Protein AF-A0A1Q8A4E9-F1 (afdb_monomer_lite)

pLDDT: mean 84.48, std 12.33, range [38.25, 95.5]

Sequence (107 aa):
MMNAEFPAFVLEDVLKTLPQSRAKGLVNKQHLCNKCNTVLNIESLENGEFQIPMSLKSMQPFRIGISGPVAKCSACMTLQMVKTRELENADIPNAMVSAFDRIGLKR

Foldseek 3Di:
DPPPCVVVVVLVLCVVPAQEWDFDDDPDTFTAGPPPRHTWDPVDWDKDKDWAWDDDPPADIWTQIFIDTWTQHPPPRDIHHYDDPCSSPPRSVVSVVVRCVVRVVDD

Secondary structure (DSSP, 8-state):
---TTHHHHHHHHHHHHS-BPEEE-SSS-EEE-TTT-PBP--SSPEEEEEEEEE--TTS--EEEEEEEEEEE-TTT--EEE---HHIIIIIHHHHHHHHHHHTT---

Structure (mmCIF, N/CA/C/O backbone):
data_AF-A0A1Q8A4E9-F1
#
_entry.id   AF-A0A1Q8A4E9-F1
#
loop_
_atom_site.group_PDB
_atom_site.id
_atom_site.type_symbol
_atom_site.label_atom_id
_atom_site.label_alt_id
_atom_site.label_comp_id
_atom_site.label_asym_id
_atom_site.label_entity_id
_atom_site.label_seq_id
_atom_site.pdbx_PDB_ins_code
_atom_site.Cartn_x
_atom_site.Cartn_y
_atom_site.Cartn_z
_atom_site.occupancy
_atom_site.B_iso_or_equiv
_atom_site.auth_seq_id
_atom_site.auth_comp_id
_atom_site.auth_asym_id
_atom_site.auth_atom_id
_atom_site.pdbx_PDB_model_num
ATOM 1 N N . MET A 1 1 ? -6.912 -4.532 30.030 1.00 38.25 1 MET A N 1
ATOM 2 C CA . MET A 1 1 ? -5.812 -5.220 29.323 1.00 38.25 1 MET A CA 1
ATOM 3 C C . MET A 1 1 ? -6.040 -5.009 27.837 1.00 38.25 1 MET A C 1
ATOM 5 O O . MET A 1 1 ? -7.013 -5.537 27.321 1.00 38.25 1 MET A O 1
ATOM 9 N N . MET A 1 2 ? -5.256 -4.148 27.181 1.00 40.19 2 MET A N 1
ATOM 10 C CA . MET A 1 2 ? -5.307 -4.028 25.720 1.00 40.19 2 MET A CA 1
ATOM 11 C C . MET A 1 2 ? -4.666 -5.283 25.133 1.00 40.19 2 MET A C 1
ATOM 13 O O . MET A 1 2 ? -3.491 -5.542 25.382 1.00 40.19 2 MET A O 1
ATOM 17 N N . ASN A 1 3 ? -5.450 -6.085 24.415 1.00 44.28 3 ASN A N 1
ATOM 18 C CA . ASN A 1 3 ? -4.947 -7.264 23.723 1.00 44.28 3 ASN A CA 1
ATOM 19 C C . ASN A 1 3 ? -3.860 -6.824 22.738 1.00 44.28 3 ASN A C 1
ATOM 21 O O . ASN A 1 3 ? -4.130 -6.051 21.819 1.00 44.28 3 ASN A O 1
ATOM 25 N N . ALA A 1 4 ? -2.645 -7.343 22.909 1.00 49.91 4 ALA A N 1
ATOM 26 C CA . ALA A 1 4 ? -1.517 -7.111 22.006 1.00 49.91 4 ALA A CA 1
ATOM 27 C C . ALA A 1 4 ? -1.791 -7.562 20.549 1.00 49.91 4 ALA A C 1
ATOM 29 O O . ALA A 1 4 ? -1.014 -7.255 19.652 1.00 49.91 4 ALA A O 1
ATOM 30 N N . GLU A 1 5 ? -2.913 -8.245 20.302 1.00 55.16 5 GLU A N 1
ATOM 31 C CA . GLU A 1 5 ? -3.398 -8.671 18.985 1.00 55.16 5 GLU A CA 1
ATOM 32 C C . GLU A 1 5 ? -4.108 -7.557 18.192 1.00 55.16 5 GLU A C 1
ATOM 34 O O . GLU A 1 5 ? -4.205 -7.638 16.968 1.00 55.16 5 GLU A O 1
ATOM 39 N N . PHE A 1 6 ? -4.592 -6.499 18.859 1.00 57.94 6 PHE A N 1
ATOM 40 C CA . PHE A 1 6 ? -5.382 -5.444 18.212 1.00 57.94 6 PHE A CA 1
ATOM 41 C C . PHE A 1 6 ? -4.604 -4.668 17.127 1.00 57.94 6 PHE A C 1
ATOM 43 O O . PHE A 1 6 ? -5.143 -4.498 16.033 1.00 57.94 6 PHE A O 1
ATOM 50 N N . PRO A 1 7 ? -3.335 -4.253 17.334 1.00 68.38 7 PRO A N 1
ATOM 51 C CA . PRO A 1 7 ? -2.565 -3.582 16.284 1.00 68.38 7 PRO A CA 1
ATOM 52 C C . PRO A 1 7 ? -2.232 -4.507 15.106 1.00 68.38 7 PRO A C 1
ATOM 54 O O . PRO A 1 7 ? -2.194 -4.048 13.967 1.00 68.38 7 PRO A O 1
ATOM 57 N N . ALA A 1 8 ? -2.012 -5.801 15.363 1.00 73.50 8 ALA A N 1
ATOM 58 C CA . ALA A 1 8 ? -1.628 -6.768 14.337 1.00 73.50 8 ALA A CA 1
ATOM 59 C C . ALA A 1 8 ? -2.779 -7.051 13.359 1.00 73.50 8 ALA A C 1
ATOM 61 O O . ALA A 1 8 ? -2.567 -7.044 12.148 1.00 73.50 8 ALA A O 1
ATOM 62 N N . PHE A 1 9 ? -4.006 -7.205 13.869 1.00 75.62 9 PHE A N 1
ATOM 63 C CA . PHE A 1 9 ? -5.193 -7.399 13.031 1.00 75.62 9 PHE A CA 1
ATOM 64 C C . PHE A 1 9 ? -5.450 -6.198 12.107 1.00 75.62 9 PHE A C 1
ATOM 66 O O . PHE A 1 9 ? -5.678 -6.361 10.910 1.00 75.62 9 PHE A O 1
ATOM 73 N N . VAL A 1 10 ? -5.349 -4.977 12.643 1.00 80.25 10 VAL A N 1
ATOM 74 C CA . VAL A 1 10 ? -5.538 -3.750 11.851 1.00 80.25 10 VAL A CA 1
ATOM 75 C C . VAL A 1 10 ? -4.438 -3.604 10.799 1.00 80.25 10 VAL A C 1
ATOM 77 O O . VAL A 1 10 ? -4.727 -3.222 9.667 1.00 80.25 10 VAL A O 1
ATOM 80 N N . LEU A 1 11 ? -3.192 -3.941 11.142 1.00 83.25 11 LEU A N 1
ATOM 81 C CA . LEU A 1 11 ? -2.071 -3.907 10.205 1.00 83.25 11 LEU A CA 1
ATOM 82 C C . LEU A 1 11 ? -2.282 -4.882 9.042 1.00 83.25 11 LEU A C 1
ATOM 84 O O . LEU A 1 11 ? -2.073 -4.513 7.888 1.00 83.25 11 LEU A O 1
ATOM 88 N N . GLU A 1 12 ? -2.723 -6.108 9.321 1.00 82.94 12 GLU A N 1
ATOM 89 C CA . GLU A 1 12 ? -3.023 -7.081 8.272 1.00 82.94 12 GLU A CA 1
ATOM 90 C C . GLU A 1 12 ? -4.126 -6.607 7.324 1.00 82.94 12 GLU A C 1
ATOM 92 O O . GLU A 1 12 ? -3.982 -6.744 6.108 1.00 82.94 12 GLU A O 1
ATOM 97 N N . ASP A 1 13 ? -5.213 -6.046 7.853 1.00 85.00 13 ASP A N 1
ATOM 98 C CA . ASP A 1 13 ? -6.320 -5.538 7.038 1.00 85.00 13 ASP A CA 1
ATOM 99 C C . ASP A 1 13 ? -5.885 -4.357 6.165 1.00 85.00 13 ASP A C 1
ATOM 101 O O . ASP A 1 13 ? -6.228 -4.292 4.978 1.00 85.00 13 ASP A O 1
ATOM 105 N N . VAL A 1 14 ? -5.059 -3.462 6.711 1.00 86.50 14 VAL A N 1
ATOM 106 C CA . VAL A 1 14 ? -4.439 -2.368 5.956 1.00 86.50 14 VAL A CA 1
ATOM 107 C C . VAL A 1 14 ? -3.565 -2.912 4.829 1.00 86.50 14 VAL A C 1
ATOM 109 O O . VAL A 1 14 ? -3.720 -2.492 3.683 1.00 86.50 14 VAL A O 1
ATOM 112 N N . LEU A 1 15 ? -2.690 -3.880 5.113 1.00 85.25 15 LEU A N 1
ATOM 113 C CA . LEU A 1 15 ? -1.797 -4.475 4.113 1.00 85.25 15 LEU A CA 1
ATOM 114 C C . LEU A 1 15 ? -2.550 -5.250 3.023 1.00 85.25 15 LEU A C 1
ATOM 116 O O . LEU A 1 15 ? -2.113 -5.262 1.873 1.00 85.25 15 LEU A O 1
ATOM 120 N N . LYS A 1 16 ? -3.683 -5.881 3.356 1.00 85.00 16 LYS A N 1
ATOM 121 C CA . LYS A 1 16 ? -4.549 -6.577 2.388 1.00 85.00 16 LYS A CA 1
ATOM 122 C C . LYS A 1 16 ? -5.323 -5.601 1.499 1.00 85.00 16 LYS A C 1
ATOM 124 O O . LYS A 1 16 ? -5.562 -5.909 0.332 1.00 85.00 16 LYS A O 1
ATOM 129 N N . THR A 1 17 ? -5.718 -4.449 2.040 1.00 88.62 17 THR A N 1
ATOM 130 C CA . THR A 1 17 ? -6.587 -3.486 1.345 1.00 88.62 17 THR A CA 1
ATOM 131 C C . THR A 1 17 ? -5.802 -2.459 0.536 1.00 88.62 17 THR A C 1
ATOM 133 O O . THR A 1 17 ? -6.258 -2.037 -0.526 1.00 88.62 17 THR A O 1
ATOM 136 N N . LEU A 1 18 ? -4.620 -2.052 1.007 1.00 89.75 18 LEU A N 1
ATOM 137 C CA . LEU A 1 18 ? -3.778 -1.080 0.319 1.00 89.75 18 LEU A CA 1
ATOM 138 C C . LEU A 1 18 ? -3.278 -1.672 -1.009 1.00 89.75 18 LEU A C 1
ATOM 140 O O . LEU A 1 18 ? -2.527 -2.653 -0.997 1.00 89.75 18 LEU A O 1
ATOM 144 N N . PRO A 1 19 ? -3.619 -1.092 -2.175 1.00 90.88 19 PRO A N 1
ATOM 145 C CA . PRO A 1 19 ? -3.024 -1.525 -3.427 1.00 90.88 19 PRO A CA 1
ATOM 146 C C . PRO A 1 19 ? -1.533 -1.174 -3.422 1.00 90.88 19 PRO A C 1
ATOM 148 O O . PRO A 1 19 ? -1.152 -0.029 -3.645 1.00 90.88 19 PRO A O 1
ATOM 151 N N . GLN A 1 20 ? -0.687 -2.171 -3.175 1.00 92.69 20 GLN A N 1
ATOM 152 C CA . GLN A 1 20 ? 0.770 -2.052 -3.227 1.00 92.69 20 GLN A CA 1
ATOM 153 C C . GLN A 1 20 ? 1.345 -2.852 -4.391 1.00 92.69 20 GLN A C 1
ATOM 155 O O . GLN A 1 20 ? 0.923 -3.980 -4.630 1.00 92.69 20 GLN A O 1
ATOM 160 N N . SER A 1 21 ? 2.361 -2.319 -5.069 1.00 92.62 21 SER A N 1
ATOM 161 C CA . SER A 1 21 ? 3.148 -3.065 -6.057 1.00 92.62 21 SER A CA 1
ATOM 162 C C . SER A 1 21 ? 3.809 -4.305 -5.436 1.00 92.62 21 SER A C 1
ATOM 164 O O . SER A 1 21 ? 4.123 -4.325 -4.247 1.00 92.62 21 SER A O 1
ATOM 166 N N . ARG A 1 22 ? 4.133 -5.316 -6.243 1.00 90.75 22 ARG A N 1
ATOM 167 C CA . ARG A 1 22 ? 4.966 -6.449 -5.816 1.00 90.75 22 ARG A CA 1
ATOM 168 C C . ARG A 1 22 ? 6.421 -6.188 -6.180 1.00 90.75 22 ARG A C 1
ATOM 170 O O . ARG A 1 22 ? 6.718 -5.961 -7.345 1.00 90.75 22 ARG A O 1
ATOM 177 N N . ALA A 1 23 ? 7.328 -6.264 -5.212 1.00 88.19 23 ALA A N 1
ATOM 178 C CA . ALA A 1 23 ? 8.762 -6.224 -5.485 1.00 88.19 23 ALA A CA 1
ATOM 179 C C . ALA A 1 23 ? 9.271 -7.637 -5.825 1.00 88.19 23 ALA A C 1
ATOM 181 O O . ALA A 1 23 ? 9.080 -8.566 -5.040 1.00 88.19 23 ALA A O 1
ATOM 182 N N . LYS A 1 24 ? 9.921 -7.805 -6.981 1.00 85.62 24 LYS A N 1
ATOM 183 C CA . LYS A 1 24 ? 10.540 -9.061 -7.431 1.00 85.62 24 LYS A CA 1
ATOM 184 C C . LYS A 1 24 ? 12.013 -8.830 -7.770 1.00 85.62 24 LYS A C 1
ATOM 186 O O . LYS A 1 24 ? 12.348 -7.824 -8.379 1.00 85.62 24 LYS A O 1
ATOM 191 N N . GLY A 1 25 ? 12.876 -9.782 -7.420 1.00 80.31 25 GLY A N 1
ATOM 192 C CA . GLY A 1 25 ? 14.320 -9.712 -7.672 1.00 80.31 25 GLY A CA 1
ATOM 193 C C . GLY A 1 25 ? 15.124 -9.454 -6.397 1.00 80.31 25 GLY A C 1
ATOM 194 O O . GLY A 1 25 ? 14.695 -8.708 -5.519 1.00 80.31 25 GLY A O 1
ATOM 195 N N . LEU A 1 26 ? 16.276 -10.121 -6.283 1.00 70.31 26 LEU A N 1
ATOM 196 C CA . LEU A 1 26 ? 17.136 -10.073 -5.093 1.00 70.31 26 LEU A CA 1
ATOM 197 C C . LEU A 1 26 ? 18.088 -8.868 -5.097 1.00 70.31 26 LEU A C 1
ATOM 199 O O . LEU A 1 26 ? 18.316 -8.280 -4.046 1.00 70.31 26 LEU A O 1
ATOM 203 N N . VAL A 1 27 ? 18.610 -8.499 -6.273 1.00 71.12 27 VAL A N 1
ATOM 204 C CA . VAL A 1 27 ? 19.599 -7.417 -6.443 1.00 71.12 27 VAL A CA 1
ATOM 205 C C . VAL A 1 27 ? 18.948 -6.179 -7.064 1.00 71.12 27 VAL A C 1
ATOM 207 O O . VAL A 1 27 ? 18.927 -5.123 -6.443 1.00 71.12 27 VAL A O 1
ATOM 210 N N . ASN A 1 28 ? 18.311 -6.331 -8.230 1.00 75.06 28 ASN A N 1
ATOM 211 C CA . ASN A 1 28 ? 17.513 -5.276 -8.858 1.00 75.06 28 ASN A CA 1
ATOM 212 C C . ASN A 1 28 ? 16.031 -5.562 -8.621 1.00 75.06 28 ASN A C 1
ATOM 214 O O . ASN A 1 28 ? 15.431 -6.385 -9.316 1.00 75.06 28 ASN A O 1
ATOM 218 N N . LYS A 1 29 ? 15.454 -4.914 -7.604 1.00 81.06 29 LYS A N 1
ATOM 219 C CA . LYS A 1 29 ? 14.024 -5.036 -7.307 1.00 81.06 29 LYS A CA 1
ATOM 220 C C . LYS A 1 29 ? 13.214 -4.369 -8.416 1.00 81.06 29 LYS A C 1
ATOM 222 O O . LYS A 1 29 ? 13.168 -3.150 -8.517 1.00 81.06 29 LYS A O 1
ATOM 227 N N . GLN A 1 30 ? 12.553 -5.180 -9.228 1.00 89.19 30 GLN A N 1
ATOM 228 C CA . GLN A 1 30 ? 11.526 -4.729 -10.154 1.00 89.19 30 GLN A CA 1
ATOM 229 C C . GLN A 1 30 ? 10.194 -4.639 -9.419 1.00 89.19 30 GLN A C 1
ATOM 231 O O . GLN A 1 30 ? 9.802 -5.565 -8.703 1.00 89.19 30 GLN A O 1
ATOM 236 N N . HIS A 1 31 ? 9.483 -3.536 -9.620 1.00 92.31 31 HIS A N 1
ATOM 237 C CA . HIS A 1 31 ? 8.138 -3.359 -9.098 1.00 92.31 31 HIS A CA 1
ATOM 238 C C . HIS A 1 31 ? 7.124 -3.787 -10.151 1.00 92.31 31 HIS A C 1
ATOM 240 O O . HIS A 1 31 ? 7.151 -3.314 -11.282 1.00 92.31 31 HIS A O 1
ATOM 246 N N . LEU A 1 32 ? 6.233 -4.697 -9.779 1.00 94.75 32 LEU A N 1
ATOM 247 C CA . LEU A 1 32 ? 5.186 -5.240 -10.635 1.00 94.75 32 LEU A CA 1
ATOM 248 C C . LEU A 1 32 ? 3.822 -4.777 -10.136 1.00 94.75 32 LEU A C 1
ATOM 250 O O . LEU A 1 32 ? 3.591 -4.672 -8.929 1.00 94.75 32 LEU A O 1
ATOM 254 N N . CYS A 1 33 ? 2.890 -4.559 -11.057 1.00 94.81 33 CYS A N 1
ATOM 255 C CA . CYS A 1 33 ? 1.510 -4.286 -10.705 1.00 94.81 33 CYS A CA 1
ATOM 256 C C . CYS A 1 33 ? 0.902 -5.478 -9.959 1.00 94.81 33 CYS A C 1
ATOM 258 O O . CYS A 1 33 ? 0.956 -6.607 -10.444 1.00 94.81 33 CYS A O 1
ATOM 260 N N . ASN A 1 34 ? 0.258 -5.235 -8.821 1.00 93.69 34 ASN A N 1
ATOM 261 C CA . ASN A 1 34 ? -0.411 -6.286 -8.053 1.00 93.69 34 ASN A CA 1
ATOM 262 C C . ASN A 1 34 ? -1.611 -6.932 -8.759 1.00 93.69 34 ASN A C 1
ATOM 264 O O . ASN A 1 34 ? -1.963 -8.059 -8.420 1.00 93.69 34 ASN A O 1
ATOM 268 N N . LYS A 1 35 ? -2.217 -6.239 -9.730 1.00 94.19 35 LYS A N 1
ATOM 269 C CA . LYS A 1 35 ? -3.406 -6.694 -10.458 1.00 94.19 35 LYS A CA 1
ATOM 270 C C . LYS A 1 35 ? -3.073 -7.494 -11.717 1.00 94.19 35 LYS A C 1
ATOM 272 O O . LYS A 1 35 ? -3.713 -8.504 -11.975 1.00 94.19 35 LYS A O 1
ATOM 277 N N . CYS A 1 36 ? -2.108 -7.035 -12.516 1.00 94.75 36 CYS A N 1
ATOM 278 C CA . CYS A 1 36 ? -1.807 -7.623 -13.832 1.00 94.75 36 CYS A CA 1
ATOM 279 C C . CYS A 1 36 ? -0.343 -8.054 -14.023 1.00 94.75 36 CYS A C 1
ATOM 281 O O . CYS A 1 36 ? 0.011 -8.536 -15.092 1.00 94.75 36 CYS A O 1
ATOM 283 N N . ASN A 1 37 ? 0.511 -7.900 -13.004 1.00 93.94 37 ASN A N 1
ATOM 284 C CA . ASN A 1 37 ? 1.946 -8.221 -13.024 1.00 93.94 37 ASN A CA 1
ATOM 285 C C . ASN A 1 37 ? 2.807 -7.438 -14.035 1.00 93.94 37 ASN A C 1
ATOM 287 O O . ASN A 1 37 ? 3.995 -7.727 -14.154 1.00 93.94 37 ASN A O 1
ATOM 291 N N . THR A 1 38 ? 2.268 -6.431 -14.727 1.00 95.25 38 THR A N 1
ATOM 292 C CA . THR A 1 38 ? 3.064 -5.540 -15.586 1.00 95.25 38 THR A CA 1
ATOM 293 C C . THR A 1 38 ? 4.106 -4.778 -14.769 1.00 95.25 38 THR A C 1
ATOM 295 O O . THR A 1 38 ? 3.799 -4.291 -13.680 1.00 95.25 38 THR A O 1
ATOM 298 N N . VAL A 1 39 ? 5.325 -4.655 -15.301 1.00 94.06 39 VAL A N 1
ATOM 299 C CA . VAL A 1 39 ? 6.401 -3.860 -14.691 1.00 94.06 39 VAL A CA 1
ATOM 300 C C . VAL A 1 39 ? 5.968 -2.399 -14.591 1.00 94.06 39 VAL A C 1
ATOM 302 O O . VAL A 1 39 ? 5.465 -1.818 -15.551 1.00 94.06 39 VAL A O 1
ATOM 305 N N . LEU A 1 40 ? 6.136 -1.818 -13.410 1.00 92.50 40 LEU A N 1
ATOM 306 C CA . LEU A 1 40 ? 5.825 -0.424 -13.137 1.00 92.50 40 LEU A CA 1
ATOM 307 C C . LEU A 1 40 ? 7.024 0.449 -13.473 1.00 92.50 40 LEU A C 1
ATOM 309 O O . LEU A 1 40 ? 8.163 0.097 -13.169 1.00 92.50 40 LEU A O 1
ATOM 313 N N . ASN A 1 41 ? 6.744 1.608 -14.063 1.00 90.56 41 ASN A N 1
ATOM 314 C CA . ASN A 1 41 ? 7.747 2.643 -14.225 1.00 90.56 41 ASN A CA 1
ATOM 315 C C . ASN A 1 41 ? 7.976 3.319 -12.866 1.00 90.56 41 ASN A C 1
ATOM 317 O O . ASN A 1 41 ? 7.107 4.036 -12.378 1.00 90.56 41 ASN A O 1
ATOM 321 N N . ILE A 1 42 ? 9.129 3.052 -12.255 1.00 88.12 42 ILE A N 1
ATOM 322 C CA . ILE A 1 42 ? 9.529 3.629 -10.964 1.00 88.12 42 ILE A CA 1
ATOM 323 C C . ILE A 1 42 ? 10.379 4.895 -11.103 1.00 88.12 42 ILE A C 1
ATOM 325 O O . ILE A 1 42 ? 10.748 5.489 -10.098 1.00 88.12 42 ILE A O 1
ATOM 329 N N . GLU A 1 43 ? 10.696 5.315 -12.327 1.00 86.88 43 GLU A N 1
ATOM 330 C CA . GLU A 1 43 ? 11.461 6.542 -12.585 1.00 86.88 43 GLU A CA 1
ATOM 331 C C . GLU A 1 43 ? 10.560 7.787 -12.581 1.00 86.88 43 GLU A C 1
ATOM 333 O O . GLU A 1 43 ? 11.037 8.905 -12.421 1.00 86.88 43 GLU A O 1
ATOM 338 N N . SER A 1 44 ? 9.246 7.594 -12.728 1.00 85.31 44 SER A N 1
ATOM 339 C CA . SER A 1 44 ? 8.228 8.654 -12.762 1.00 85.31 44 SER A CA 1
ATOM 340 C C . SER A 1 44 ? 7.145 8.401 -11.714 1.00 85.31 44 SER A C 1
ATOM 342 O O . SER A 1 44 ? 5.982 8.150 -12.024 1.00 85.31 44 SER A O 1
ATOM 344 N N . LEU A 1 45 ? 7.556 8.412 -10.447 1.00 91.56 45 LEU A N 1
ATOM 345 C CA . LEU A 1 45 ? 6.634 8.268 -9.324 1.00 91.56 45 LEU A CA 1
ATOM 346 C C . LEU A 1 45 ? 5.959 9.597 -9.010 1.00 91.56 45 LEU A C 1
ATOM 348 O O . LEU A 1 45 ? 6.590 10.652 -9.006 1.00 91.56 45 LEU A O 1
ATOM 352 N N . GLU A 1 46 ? 4.674 9.515 -8.698 1.00 91.31 46 GLU A N 1
ATOM 353 C CA . GLU A 1 46 ? 3.899 10.633 -8.176 1.00 91.31 46 GLU A CA 1
ATOM 354 C C . GLU A 1 46 ? 3.714 10.450 -6.668 1.00 91.31 46 GLU A C 1
ATOM 356 O O . GLU A 1 46 ? 3.809 9.336 -6.152 1.00 91.31 46 GLU A O 1
ATOM 361 N N . ASN A 1 47 ? 3.421 11.530 -5.948 1.00 91.69 47 ASN A N 1
ATOM 362 C CA . ASN A 1 47 ? 2.940 11.415 -4.576 1.00 91.69 47 ASN A CA 1
ATOM 363 C C . ASN A 1 47 ? 1.425 11.228 -4.603 1.00 91.69 47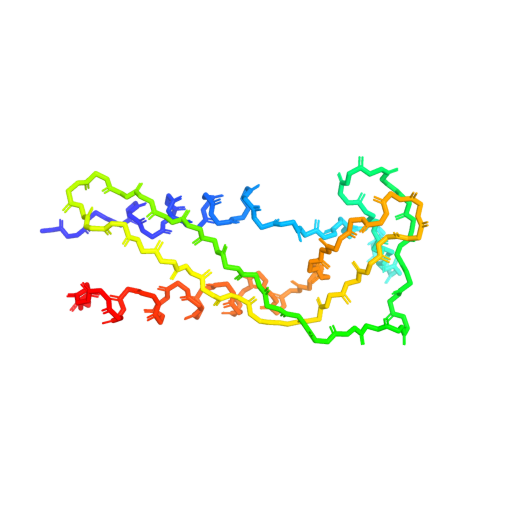 ASN A C 1
ATOM 365 O O . ASN A 1 47 ? 0.707 12.029 -5.199 1.00 91.69 47 ASN A O 1
ATOM 369 N N . GLY A 1 48 ? 0.947 10.177 -3.948 1.00 90.94 48 GLY A N 1
ATOM 370 C CA . GLY A 1 48 ? -0.472 9.875 -3.835 1.00 90.94 48 GLY A CA 1
ATOM 371 C C . GLY A 1 48 ? -0.860 9.549 -2.403 1.00 90.94 48 GLY A C 1
ATOM 372 O O . GLY A 1 48 ? -0.012 9.241 -1.566 1.00 90.94 48 GLY A O 1
ATOM 373 N N . GLU A 1 49 ? -2.159 9.605 -2.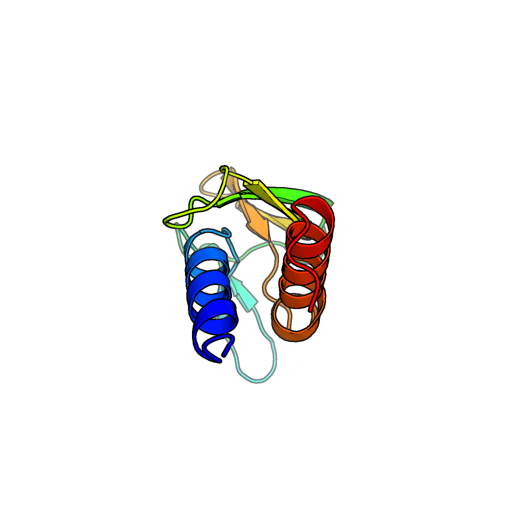138 1.00 92.88 49 GLU A N 1
ATOM 374 C CA . GLU A 1 49 ? -2.739 9.276 -0.843 1.00 92.88 49 GLU A CA 1
ATOM 375 C C . GLU A 1 49 ? -3.825 8.213 -1.017 1.00 92.88 49 GLU A C 1
ATOM 377 O O . GLU A 1 49 ? -4.705 8.329 -1.873 1.00 92.88 49 GLU A O 1
ATOM 382 N N . PHE A 1 50 ? -3.769 7.176 -0.185 1.00 93.25 50 PHE A N 1
ATOM 383 C CA . PHE A 1 50 ? -4.803 6.156 -0.084 1.00 93.25 50 PHE A CA 1
ATOM 38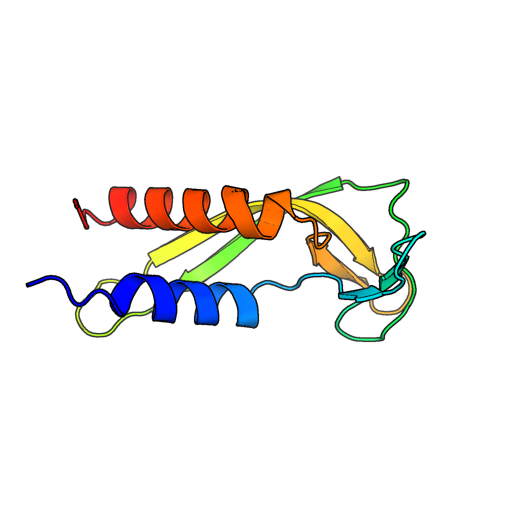4 C C . PHE A 1 50 ? -5.546 6.295 1.236 1.00 93.25 50 PHE A C 1
ATOM 386 O O . PHE A 1 50 ? -4.945 6.378 2.303 1.00 93.25 50 PHE A O 1
ATOM 393 N N . GLN A 1 51 ? -6.872 6.280 1.15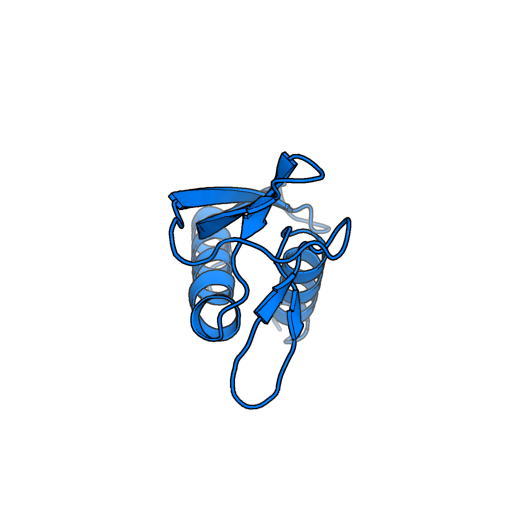1 1.00 93.25 51 GLN A N 1
ATOM 394 C CA . GLN A 1 51 ? -7.767 6.331 2.298 1.00 93.25 51 GLN A CA 1
ATOM 395 C C . GLN A 1 51 ? -8.380 4.949 2.496 1.00 93.25 51 GLN A C 1
ATOM 397 O O . GLN A 1 51 ? -9.255 4.542 1.732 1.00 93.25 51 GLN A O 1
ATOM 402 N N . ILE A 1 52 ? -7.913 4.221 3.508 1.00 91.38 52 ILE A N 1
ATOM 403 C CA . ILE A 1 52 ? -8.391 2.872 3.813 1.00 91.38 52 ILE A CA 1
ATOM 404 C C . ILE A 1 52 ? -9.509 2.971 4.852 1.00 91.38 52 ILE A C 1
ATOM 406 O O . ILE A 1 52 ? -9.242 3.384 5.985 1.00 91.38 52 ILE A O 1
ATOM 410 N N . PRO A 1 53 ? -10.762 2.635 4.497 1.00 89.38 53 PRO A N 1
ATOM 411 C CA . PRO A 1 53 ? -11.854 2.609 5.457 1.00 89.38 53 PRO A CA 1
ATOM 412 C C . PRO A 1 53 ? -11.699 1.414 6.402 1.00 89.38 53 PRO A C 1
ATOM 414 O O . PRO A 1 53 ? -11.553 0.280 5.956 1.00 89.38 53 PRO A O 1
ATOM 417 N N . MET A 1 54 ? -11.788 1.672 7.703 1.00 86.44 54 MET A N 1
ATOM 418 C CA . MET A 1 54 ? -11.723 0.667 8.756 1.00 86.44 54 MET A CA 1
ATOM 419 C C . MET A 1 54 ? -13.021 0.649 9.555 1.00 86.44 54 MET A C 1
ATOM 421 O O . MET A 1 54 ? -13.567 1.690 9.933 1.00 86.44 54 MET A O 1
ATOM 425 N N . SER A 1 55 ? -13.499 -0.558 9.843 1.00 84.25 55 SER A N 1
ATOM 426 C CA . SER A 1 55 ? -14.621 -0.794 10.742 1.00 84.25 55 SER A CA 1
ATOM 427 C C . SER A 1 55 ? -14.232 -1.893 11.718 1.00 84.25 55 SER A C 1
ATOM 429 O O . SER A 1 55 ? -14.052 -3.045 11.334 1.00 84.25 55 SER A O 1
ATOM 431 N N . LEU A 1 56 ? -14.065 -1.519 12.984 1.00 77.81 56 LEU A N 1
ATOM 432 C CA . LEU A 1 56 ? -13.752 -2.450 14.061 1.00 77.81 56 LEU A CA 1
ATOM 433 C C . LEU A 1 56 ? -14.984 -2.618 14.943 1.00 77.81 56 LEU A C 1
ATOM 435 O O . LEU A 1 56 ? -15.718 -1.659 15.199 1.00 77.81 56 LEU A O 1
ATOM 439 N N . LYS A 1 57 ? -15.218 -3.848 15.412 1.00 69.50 57 LYS A N 1
ATOM 440 C CA . LYS A 1 57 ? -16.308 -4.124 16.353 1.00 69.50 57 LYS A CA 1
ATOM 441 C C . LYS A 1 57 ? -16.122 -3.238 17.588 1.00 69.50 57 LYS A C 1
ATOM 443 O O . LYS A 1 57 ? -15.031 -3.188 18.147 1.00 69.50 57 LYS A O 1
ATOM 448 N N . SER A 1 58 ? -17.193 -2.553 17.987 1.00 70.31 58 SER A N 1
ATOM 449 C CA . SER A 1 58 ? -17.229 -1.629 19.134 1.00 70.31 58 SER A CA 1
ATOM 450 C C . SER A 1 58 ? -16.560 -0.263 18.925 1.00 70.31 58 SER A C 1
ATOM 452 O O . SER A 1 58 ? -16.351 0.459 19.897 1.00 70.31 58 SER A O 1
ATOM 454 N N . MET A 1 59 ? -16.266 0.128 17.681 1.00 73.06 59 MET A N 1
ATOM 455 C CA . MET A 1 59 ? -15.728 1.450 17.348 1.00 73.06 59 MET A CA 1
ATOM 456 C C . MET A 1 59 ? -16.529 2.146 16.250 1.00 73.06 59 MET A C 1
ATOM 458 O O . MET A 1 59 ? -17.128 1.495 15.393 1.00 73.06 59 MET A O 1
ATOM 462 N N . GLN A 1 60 ? -16.506 3.482 16.246 1.00 80.06 60 GLN A N 1
ATOM 463 C CA . GLN A 1 60 ? -16.991 4.231 15.089 1.00 80.06 60 GLN A CA 1
ATOM 464 C C . GLN A 1 60 ? -16.077 3.971 13.880 1.00 80.06 60 GLN A C 1
ATOM 466 O O . GLN A 1 60 ? -14.858 3.885 14.058 1.00 80.06 60 GLN A O 1
ATOM 471 N N . PRO A 1 61 ? -16.634 3.839 12.661 1.00 86.50 61 PRO A N 1
ATOM 472 C CA . PRO A 1 61 ? -15.837 3.707 11.450 1.00 86.50 61 PRO A CA 1
ATOM 473 C C . PRO A 1 61 ? -14.850 4.863 11.303 1.00 86.50 61 PRO A C 1
ATOM 475 O O . PRO A 1 61 ? -15.189 6.020 11.549 1.00 86.50 61 PRO A O 1
ATOM 478 N N . PHE A 1 62 ? -13.640 4.551 10.859 1.00 87.94 62 PHE A N 1
ATOM 479 C CA . PHE A 1 62 ? -12.580 5.536 10.678 1.00 87.94 62 PHE A CA 1
ATOM 480 C C . PHE A 1 62 ? -11.787 5.255 9.409 1.00 87.94 62 PHE A C 1
ATOM 482 O O . PHE A 1 62 ? -12.028 4.268 8.716 1.00 87.94 62 PHE A O 1
ATOM 489 N N . ARG A 1 63 ? -10.874 6.159 9.055 1.00 90.25 63 ARG A N 1
ATOM 490 C CA . ARG A 1 63 ? -10.031 6.019 7.865 1.00 90.25 63 ARG A CA 1
ATOM 491 C C . ARG A 1 63 ? -8.567 6.130 8.238 1.00 90.25 63 ARG A C 1
ATOM 493 O O . ARG A 1 63 ? -8.198 6.982 9.045 1.00 90.25 63 ARG A O 1
ATOM 500 N N . ILE A 1 64 ? -7.755 5.288 7.615 1.00 90.81 64 ILE A N 1
ATOM 501 C CA . ILE A 1 64 ? -6.300 5.352 7.686 1.00 90.81 64 ILE A CA 1
ATOM 502 C C . ILE A 1 64 ? -5.823 5.976 6.376 1.00 90.81 64 ILE A C 1
ATOM 504 O O . ILE A 1 64 ? -6.015 5.395 5.308 1.00 90.81 64 ILE A O 1
ATOM 508 N N . GLY A 1 65 ? -5.263 7.182 6.468 1.00 92.81 65 GLY A N 1
ATOM 509 C CA . GLY A 1 65 ? -4.682 7.900 5.335 1.00 92.81 65 GLY A CA 1
ATOM 510 C C . GLY A 1 65 ? -3.199 7.579 5.216 1.00 92.81 65 GLY A C 1
ATOM 511 O O . GLY A 1 65 ? -2.455 7.818 6.164 1.00 92.81 65 GLY A O 1
ATOM 512 N N . ILE A 1 66 ? -2.785 7.022 4.081 1.00 93.19 66 ILE A N 1
ATOM 513 C CA . ILE A 1 66 ? -1.402 6.620 3.819 1.00 93.19 66 ILE A CA 1
ATOM 514 C C . ILE A 1 66 ? -0.929 7.368 2.580 1.00 93.19 66 ILE A C 1
ATOM 516 O O . ILE A 1 66 ? -1.461 7.159 1.487 1.00 93.19 66 ILE A O 1
ATOM 520 N N . SER A 1 67 ? 0.067 8.229 2.760 1.00 91.06 67 SER A N 1
ATOM 521 C CA . SER A 1 67 ? 0.649 9.048 1.696 1.00 91.06 67 SER A CA 1
ATOM 522 C C . SER A 1 67 ? 2.030 8.537 1.329 1.00 91.06 67 SER A C 1
ATOM 524 O O . SER A 1 67 ? 2.770 8.080 2.195 1.00 91.06 67 SER A O 1
ATOM 526 N N . GLY A 1 68 ? 2.387 8.607 0.051 1.00 90.94 68 GLY A N 1
ATOM 527 C CA . GLY A 1 68 ? 3.701 8.168 -0.397 1.00 90.94 68 GLY A CA 1
ATOM 528 C C . GLY A 1 68 ? 3.810 8.017 -1.911 1.00 90.94 68 GLY A C 1
ATOM 529 O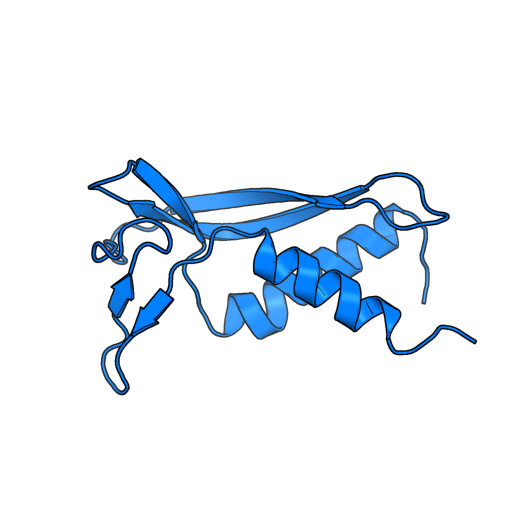 O . GLY A 1 68 ? 2.899 8.415 -2.644 1.00 90.94 68 GLY A O 1
ATOM 530 N N . PRO A 1 69 ? 4.920 7.432 -2.389 1.00 92.56 69 PRO A N 1
ATOM 531 C CA . PRO A 1 69 ? 5.160 7.248 -3.808 1.00 92.56 69 PRO A CA 1
ATOM 532 C C . PRO A 1 69 ? 4.183 6.236 -4.409 1.00 92.56 69 PRO A C 1
ATOM 534 O O . PRO A 1 69 ? 4.073 5.086 -3.964 1.00 92.56 69 PRO A O 1
ATOM 537 N N . VAL A 1 70 ? 3.503 6.652 -5.471 1.00 94.88 70 VAL A N 1
ATOM 538 C CA . VAL A 1 70 ? 2.551 5.843 -6.226 1.00 94.88 70 VAL A CA 1
ATOM 539 C C . VAL A 1 70 ? 2.990 5.698 -7.673 1.00 94.88 70 VAL A C 1
ATOM 541 O O . VAL A 1 70 ? 3.591 6.589 -8.269 1.00 94.88 70 VAL A O 1
ATOM 544 N N . ALA A 1 71 ? 2.657 4.546 -8.244 1.00 94.88 71 ALA A N 1
ATOM 545 C CA . ALA A 1 71 ? 2.861 4.252 -9.650 1.00 94.88 71 ALA A CA 1
ATOM 546 C C . ALA A 1 71 ? 1.533 3.836 -10.280 1.00 94.88 71 ALA A C 1
ATOM 548 O O . ALA A 1 71 ? 0.812 2.971 -9.764 1.00 94.88 71 ALA A O 1
ATOM 549 N N . LYS A 1 72 ? 1.222 4.421 -11.435 1.00 94.81 72 LYS A N 1
ATOM 550 C CA . LYS A 1 72 ? 0.085 4.010 -12.254 1.00 94.81 72 LYS A CA 1
ATOM 551 C C . LYS A 1 72 ? 0.529 2.934 -13.236 1.00 94.81 72 LYS A C 1
ATOM 553 O O . LYS A 1 72 ? 1.470 3.121 -14.001 1.00 94.81 72 LYS A O 1
ATOM 558 N N . CYS A 1 73 ? -0.143 1.787 -13.224 1.00 94.69 73 CYS A N 1
ATOM 559 C CA . CYS A 1 73 ? 0.150 0.727 -14.182 1.00 94.69 73 CYS A CA 1
ATOM 560 C C . CYS A 1 73 ? -0.260 1.151 -15.598 1.00 94.69 73 CYS A C 1
ATOM 562 O O . CYS A 1 73 ? -1.424 1.462 -15.824 1.00 94.69 73 CYS A O 1
ATOM 564 N N . SER A 1 74 ? 0.657 1.093 -16.564 1.00 94.12 74 SER A N 1
ATOM 565 C CA . SER A 1 74 ? 0.374 1.431 -17.966 1.00 94.12 74 SER A CA 1
ATOM 566 C C . SER A 1 74 ? -0.594 0.463 -18.657 1.00 94.12 74 SER A C 1
ATOM 568 O O . SER A 1 74 ? -1.264 0.853 -19.606 1.00 94.12 74 SER A O 1
ATOM 570 N N . ALA A 1 75 ? -0.698 -0.784 -18.183 1.00 95.50 75 ALA A N 1
ATOM 571 C CA . ALA A 1 75 ? -1.553 -1.802 -18.794 1.00 95.50 75 ALA A CA 1
ATOM 572 C C . ALA A 1 75 ? -2.990 -1.786 -18.251 1.00 95.50 75 ALA A C 1
ATOM 574 O O . ALA A 1 75 ? -3.947 -1.764 -19.017 1.00 95.50 75 ALA A O 1
ATOM 575 N N . CYS A 1 76 ? -3.163 -1.807 -16.924 1.00 95.00 76 CYS A N 1
ATOM 576 C CA . CYS A 1 76 ? -4.489 -1.895 -16.295 1.00 95.00 76 CYS A CA 1
ATOM 577 C C . CYS A 1 76 ? -4.946 -0.597 -15.617 1.00 95.00 76 CYS A C 1
ATOM 579 O O . CYS A 1 76 ? -5.970 -0.598 -14.930 1.00 95.00 76 CYS A O 1
ATOM 581 N N . MET A 1 77 ? -4.162 0.480 -15.745 1.00 94.31 77 MET A N 1
ATOM 582 C CA . MET A 1 77 ? -4.426 1.824 -15.210 1.00 94.31 77 MET A CA 1
ATOM 583 C C . MET A 1 77 ? -4.613 1.897 -13.689 1.00 94.31 77 MET 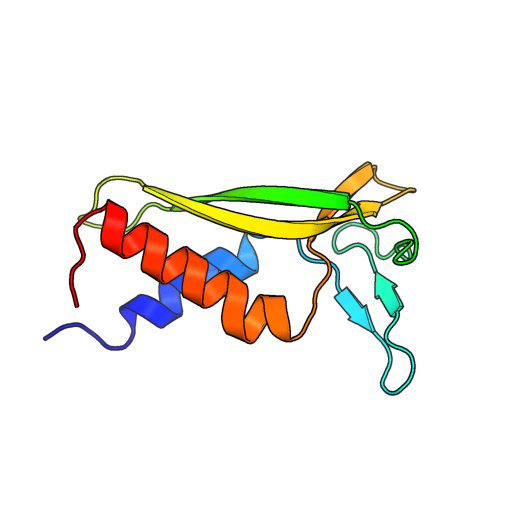A C 1
ATOM 585 O O . MET A 1 77 ? -4.990 2.940 -13.160 1.00 94.31 77 MET A O 1
ATOM 589 N N . THR A 1 78 ? -4.315 0.809 -12.976 1.00 94.19 78 THR A N 1
ATOM 590 C CA . THR A 1 78 ? -4.435 0.729 -11.518 1.00 94.19 78 THR A CA 1
ATOM 591 C C . THR A 1 78 ? -3.338 1.566 -10.871 1.00 94.19 78 THR A C 1
ATOM 593 O O . THR A 1 78 ? -2.153 1.363 -11.151 1.00 94.19 78 THR A O 1
ATOM 596 N N . LEU A 1 79 ? -3.748 2.497 -10.012 1.00 94.12 79 LEU A N 1
ATOM 597 C CA . LEU A 1 79 ? -2.861 3.258 -9.143 1.00 94.12 79 LEU A CA 1
ATOM 598 C C . LEU A 1 79 ? -2.539 2.420 -7.903 1.00 94.12 79 LEU A C 1
ATOM 600 O O . LEU A 1 79 ? -3.441 1.841 -7.300 1.00 94.12 79 LEU A O 1
ATOM 604 N N . GLN A 1 80 ? -1.265 2.337 -7.535 1.00 94.31 80 GLN A N 1
ATOM 605 C CA . GLN A 1 80 ? -0.822 1.558 -6.379 1.00 94.31 80 GLN A CA 1
ATOM 606 C C . GLN A 1 80 ? 0.403 2.201 -5.731 1.00 94.31 80 GLN A C 1
ATOM 608 O O . GLN A 1 80 ? 1.221 2.807 -6.425 1.00 94.31 80 GLN A O 1
ATOM 613 N N . MET A 1 81 ? 0.550 2.042 -4.418 1.00 94.69 81 MET A N 1
ATOM 614 C CA . MET A 1 81 ? 1.768 2.441 -3.719 1.00 94.69 81 MET A CA 1
ATOM 615 C C . MET A 1 81 ? 2.942 1.566 -4.141 1.00 94.69 81 MET A C 1
ATOM 617 O O . MET A 1 81 ? 2.812 0.353 -4.342 1.00 94.69 81 MET A O 1
ATOM 621 N N . VAL A 1 82 ? 4.116 2.173 -4.253 1.00 92.81 82 VAL A N 1
ATOM 622 C CA . VAL A 1 82 ? 5.356 1.437 -4.483 1.00 92.81 82 VAL A CA 1
ATOM 623 C C . VAL A 1 82 ? 5.774 0.765 -3.182 1.00 92.81 82 VAL A C 1
ATOM 625 O O . VAL A 1 82 ? 5.931 1.409 -2.152 1.00 92.81 82 VAL A O 1
ATOM 628 N N . LYS A 1 83 ? 5.969 -0.553 -3.223 1.00 89.81 83 LYS A N 1
ATOM 629 C CA . LYS A 1 83 ? 6.310 -1.347 -2.040 1.00 89.81 83 LYS A CA 1
ATOM 630 C C . LYS A 1 83 ? 7.773 -1.145 -1.662 1.00 89.81 83 LYS A C 1
ATOM 632 O O . LYS A 1 83 ? 8.652 -1.843 -2.167 1.00 89.81 83 LYS A O 1
ATOM 637 N N . THR A 1 84 ? 8.030 -0.205 -0.768 1.00 87.75 84 THR A N 1
ATOM 638 C CA . THR A 1 84 ? 9.350 0.035 -0.180 1.00 87.75 84 THR A CA 1
ATOM 639 C C . THR A 1 84 ? 9.410 -0.524 1.243 1.00 87.75 84 THR A C 1
ATOM 641 O O . THR A 1 84 ? 8.387 -0.816 1.859 1.00 87.75 84 THR A O 1
ATOM 644 N N . ARG A 1 85 ? 10.626 -0.692 1.781 1.00 86.12 85 ARG A N 1
ATOM 645 C CA . ARG A 1 85 ? 10.793 -1.047 3.203 1.00 86.12 85 ARG A CA 1
ATOM 646 C C . ARG A 1 85 ? 10.277 0.060 4.123 1.00 86.12 85 ARG A C 1
ATOM 648 O O . ARG A 1 85 ? 9.785 -0.241 5.199 1.00 86.12 85 ARG A O 1
ATOM 655 N N . GLU A 1 86 ? 10.418 1.312 3.701 1.00 87.69 86 GLU A N 1
ATOM 656 C CA . GLU A 1 86 ? 9.939 2.484 4.435 1.00 87.69 86 GLU A CA 1
ATOM 657 C C . GLU A 1 86 ? 8.412 2.493 4.540 1.00 87.69 86 GLU A C 1
ATOM 659 O O . GLU A 1 86 ? 7.886 2.627 5.643 1.00 87.69 86 GLU A O 1
ATOM 664 N N . LEU A 1 87 ? 7.716 2.180 3.440 1.00 86.56 87 LEU A N 1
ATOM 665 C CA . LEU A 1 87 ? 6.262 2.056 3.430 1.00 86.56 87 LEU A CA 1
ATOM 666 C C . LEU A 1 87 ? 5.773 1.035 4.470 1.00 86.56 87 LEU A C 1
ATOM 668 O O . LEU A 1 87 ? 4.876 1.323 5.257 1.00 86.56 87 LEU A O 1
ATOM 672 N N . GLU A 1 88 ? 6.367 -0.163 4.482 1.00 85.50 88 GLU A N 1
ATOM 673 C CA . GLU A 1 88 ? 5.948 -1.250 5.378 1.00 85.50 88 GLU A CA 1
ATOM 674 C C . GLU A 1 88 ? 6.331 -1.009 6.842 1.00 85.50 88 GLU A C 1
ATOM 676 O O . GLU A 1 88 ? 5.544 -1.312 7.738 1.00 85.50 88 GLU A O 1
ATOM 681 N N . ASN A 1 89 ? 7.528 -0.476 7.093 1.00 85.88 89 ASN A N 1
ATOM 682 C CA . ASN A 1 89 ? 8.083 -0.400 8.444 1.00 85.88 89 ASN A CA 1
ATOM 683 C C . ASN A 1 89 ? 7.817 0.932 9.152 1.00 85.88 89 ASN A C 1
ATOM 685 O O . ASN A 1 89 ? 7.937 0.982 10.375 1.00 85.88 89 ASN A O 1
ATOM 689 N N . ALA A 1 90 ? 7.505 2.001 8.417 1.00 87.12 90 ALA A N 1
ATOM 690 C CA . ALA A 1 90 ? 7.331 3.337 8.979 1.00 87.12 90 ALA A CA 1
ATOM 691 C C . ALA A 1 90 ? 5.989 3.955 8.578 1.00 87.12 90 ALA A C 1
ATOM 693 O O . ALA A 1 90 ? 5.173 4.233 9.456 1.00 87.12 90 ALA A O 1
ATOM 694 N N . ASP A 1 91 ? 5.722 4.128 7.284 1.00 88.19 91 ASP A N 1
ATOM 695 C CA . ASP A 1 91 ? 4.580 4.937 6.834 1.00 88.19 91 ASP A CA 1
ATOM 696 C C . ASP A 1 91 ? 3.236 4.320 7.231 1.00 88.19 91 ASP A C 1
ATOM 698 O O . ASP A 1 91 ? 2.368 5.008 7.770 1.00 88.19 91 ASP A O 1
ATOM 702 N N . ILE A 1 92 ? 3.074 3.008 7.028 1.00 88.44 92 ILE A N 1
ATOM 703 C CA . ILE A 1 92 ? 1.854 2.287 7.406 1.00 88.44 92 ILE A CA 1
ATOM 704 C C . ILE A 1 92 ? 1.646 2.308 8.932 1.00 88.44 92 ILE A C 1
ATOM 706 O O . ILE A 1 92 ? 0.580 2.757 9.367 1.00 88.44 92 ILE A O 1
ATOM 710 N N . PRO A 1 93 ? 2.623 1.901 9.771 1.00 88.00 93 PRO A N 1
ATOM 711 C CA . PRO A 1 93 ? 2.499 2.027 11.222 1.00 88.00 93 PRO A CA 1
ATOM 712 C C . PRO A 1 93 ? 2.193 3.454 11.700 1.00 88.00 93 PRO A C 1
ATOM 714 O O . PRO A 1 93 ? 1.329 3.642 12.556 1.00 88.00 93 PRO A O 1
ATOM 717 N N . ASN A 1 94 ? 2.848 4.471 11.135 1.00 88.56 94 ASN A N 1
ATOM 718 C CA . ASN A 1 94 ? 2.643 5.869 11.521 1.00 88.56 94 ASN A CA 1
ATOM 719 C C . ASN A 1 94 ? 1.246 6.375 11.140 1.00 88.56 94 ASN A C 1
ATOM 721 O O . ASN A 1 94 ? 0.600 7.074 11.930 1.00 88.56 94 ASN A O 1
ATOM 725 N N . ALA A 1 95 ? 0.748 5.992 9.963 1.00 88.94 95 ALA A N 1
ATOM 726 C CA . ALA A 1 95 ? -0.612 6.288 9.532 1.00 88.94 95 ALA A CA 1
ATOM 727 C C . ALA A 1 95 ? -1.649 5.640 10.459 1.00 88.94 95 ALA A C 1
ATOM 729 O O . ALA A 1 95 ? -2.643 6.274 10.817 1.00 88.94 95 ALA A O 1
ATOM 730 N N . MET A 1 96 ? -1.401 4.402 10.899 1.00 87.62 96 MET A N 1
ATOM 731 C CA . MET A 1 96 ? -2.259 3.707 11.860 1.00 87.62 96 MET A CA 1
ATOM 732 C C . MET A 1 96 ? -2.293 4.415 13.216 1.00 87.62 96 MET A C 1
ATOM 734 O O . MET A 1 96 ? -3.378 4.674 13.733 1.00 87.62 96 MET A O 1
ATOM 738 N N . VAL A 1 97 ? -1.129 4.771 13.772 1.00 86.88 97 VAL A N 1
ATOM 739 C CA . VAL A 1 97 ? -1.043 5.520 15.039 1.00 86.88 97 VAL A CA 1
ATOM 740 C C . VAL A 1 97 ? -1.796 6.845 14.925 1.00 86.88 97 VAL A C 1
ATOM 742 O O . VAL A 1 97 ? -2.649 7.140 15.756 1.00 86.88 97 VAL A O 1
ATOM 745 N N . SER A 1 98 ? -1.571 7.585 13.839 1.00 87.12 98 SER A N 1
ATOM 746 C CA . SER A 1 98 ? -2.258 8.855 13.585 1.00 87.12 98 SER A CA 1
ATOM 747 C C . SER A 1 98 ? -3.778 8.691 13.482 1.00 87.12 98 SER A C 1
ATOM 749 O O . SER A 1 98 ? -4.533 9.553 13.933 1.00 87.12 98 SER A O 1
ATOM 751 N N . ALA A 1 99 ? -4.254 7.593 12.890 1.00 86.62 99 ALA A N 1
ATOM 752 C CA . ALA A 1 99 ? -5.679 7.289 12.812 1.00 86.62 99 ALA A CA 1
ATOM 753 C C . ALA A 1 99 ? -6.272 6.935 14.186 1.00 86.62 99 ALA A C 1
ATOM 755 O O . ALA A 1 99 ? -7.370 7.392 14.501 1.00 86.62 99 ALA A O 1
ATOM 756 N N . PHE A 1 100 ? -5.544 6.183 15.017 1.00 84.62 100 PHE A N 1
ATOM 757 C CA . PHE A 1 100 ? -5.956 5.855 16.385 1.00 84.62 100 PHE A CA 1
ATOM 758 C C . PHE A 1 100 ? -6.019 7.084 17.298 1.00 84.62 100 PHE A C 1
ATOM 760 O O . PHE A 1 100 ? -7.004 7.255 18.021 1.00 84.62 100 PHE A O 1
ATOM 767 N N . ASP A 1 101 ? -5.043 7.987 17.195 1.00 84.12 101 ASP A N 1
ATOM 768 C CA . ASP A 1 101 ? -5.041 9.245 17.946 1.00 84.12 101 ASP A CA 1
ATOM 769 C C . ASP A 1 101 ? -6.264 10.108 17.596 1.00 84.12 101 ASP A C 1
ATOM 771 O O . ASP A 1 101 ? -6.915 10.666 18.483 1.00 84.12 101 ASP A O 1
ATOM 775 N N . ARG A 1 102 ? -6.641 10.166 16.309 1.00 82.06 102 ARG A N 1
ATOM 776 C CA . ARG A 1 102 ? -7.814 10.922 15.831 1.00 82.06 102 ARG A CA 1
ATOM 777 C C . ARG A 1 102 ? -9.143 10.391 16.361 1.00 82.06 102 ARG A C 1
ATOM 779 O O . ARG A 1 102 ? -10.071 11.175 16.533 1.00 82.06 102 ARG A O 1
ATOM 786 N N . ILE A 1 103 ? -9.244 9.088 16.612 1.00 78.06 103 ILE A N 1
ATOM 787 C CA . ILE A 1 103 ? -10.466 8.455 17.138 1.00 78.06 103 ILE A CA 1
ATOM 788 C C . ILE A 1 103 ? -10.449 8.285 18.659 1.00 78.06 103 ILE A C 1
ATOM 790 O O . ILE A 1 103 ? -11.340 7.649 19.217 1.00 78.06 103 ILE A O 1
ATOM 794 N N . GLY A 1 104 ? -9.455 8.861 19.340 1.00 72.38 104 GLY A N 1
ATOM 795 C CA . GLY A 1 104 ? -9.381 8.865 20.798 1.00 72.38 104 GLY A CA 1
ATOM 796 C C . GLY A 1 104 ? -8.974 7.528 21.421 1.00 72.38 104 GLY A C 1
ATOM 797 O O . GLY A 1 104 ? -9.105 7.374 22.635 1.00 72.38 104 GLY A O 1
ATOM 798 N N . LEU A 1 105 ? -8.444 6.581 20.635 1.00 65.88 105 LEU A N 1
ATOM 799 C CA . LEU A 1 105 ? -7.745 5.404 21.159 1.00 65.88 105 LEU A CA 1
ATOM 800 C C . LEU A 1 105 ? -6.355 5.836 21.636 1.00 65.88 105 LEU A C 1
ATOM 802 O O . LEU A 1 105 ? -5.350 5.629 20.959 1.00 65.88 105 LEU A O 1
ATOM 806 N N . LYS A 1 106 ? -6.299 6.485 22.798 1.00 54.94 106 LYS A N 1
ATOM 807 C CA . LYS A 1 106 ? -5.026 6.771 23.463 1.00 54.94 106 LYS A CA 1
ATOM 808 C C . LYS A 1 106 ? -4.434 5.465 24.004 1.00 54.94 106 LYS A C 1
ATOM 810 O O . LYS A 1 106 ? -5.167 4.644 24.554 1.00 54.94 106 LYS A O 1
ATOM 815 N N . ARG A 1 107 ? -3.123 5.298 23.804 1.00 50.50 107 ARG A N 1
ATOM 816 C CA . ARG A 1 107 ? -2.294 4.253 24.430 1.00 50.50 107 ARG A CA 1
ATOM 817 C C . ARG A 1 107 ? -2.469 4.211 25.946 1.00 50.50 107 ARG A C 1
ATOM 819 O O . ARG A 1 107 ? -2.654 5.295 26.542 1.00 50.50 107 ARG A O 1
#

Radius of gyration: 15.25 Å; chains: 1; bounding box: 37×22×48 Å